Protein AF-A0A9P3V0W2-F1 (afdb_monomer_lite)

Sequence (81 aa):
MEGNLNIPVVLRALNSASVVENALIAAVP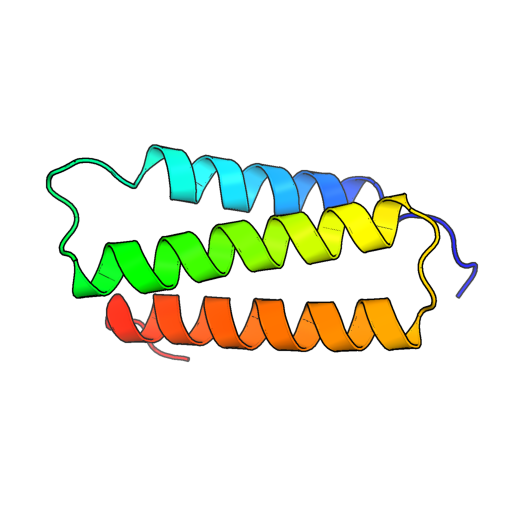AEVSAPARSYISATLDQTTAAMGNTSTSEGNRLTDVRNDAMFSLLDACGLPR

pLDDT: mean 92.39, std 10.27, range [41.31, 98.62]

Foldseek 3Di:
DPLDQPVVVLVVLLVVLVVLVVVPDPPDDPQQNVLNVQLSVLSVVLSVCSVVSHDPVVNVVSVVSNVVSVVSNCVSVVHDD

Secondary structure (DSSP, 8-state):
------HHHHHHHHHHHHHHHHH--TTS-HHHHHHHHHHHHHHHHHHHHHHTT--HHHHHHHHHHHHHHHHHHHHHTT---

Organism: NCBI:txid2871094

Structure (mmCIF, N/CA/C/O backbone):
data_AF-A0A9P3V0W2-F1
#
_entry.id   AF-A0A9P3V0W2-F1
#
loop_
_atom_site.group_PDB
_atom_site.id
_atom_site.type_symbol
_atom_site.label_atom_id
_atom_site.label_alt_id
_atom_site.label_comp_id
_atom_site.label_asym_id
_atom_site.label_entity_id
_atom_site.label_seq_id
_atom_site.pdbx_PDB_ins_code
_atom_site.Cartn_x
_atom_site.Cartn_y
_atom_site.C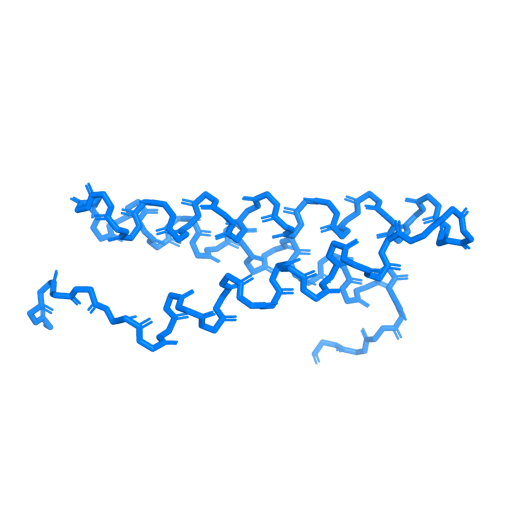artn_z
_atom_site.occupancy
_atom_site.B_iso_or_equiv
_atom_site.auth_seq_id
_atom_site.auth_comp_id
_atom_site.auth_asym_id
_atom_site.auth_atom_id
_atom_site.pdbx_PDB_model_num
ATOM 1 N N . MET A 1 1 ? -13.139 -4.946 22.260 1.00 41.31 1 MET A N 1
ATOM 2 C CA . MET A 1 1 ? -11.814 -4.311 22.397 1.00 41.31 1 MET A CA 1
ATOM 3 C C . MET A 1 1 ? -12.061 -2.907 22.894 1.00 41.31 1 MET A C 1
ATOM 5 O O . MET A 1 1 ? -12.900 -2.234 22.309 1.00 41.31 1 MET A O 1
ATOM 9 N N . GLU A 1 2 ? -11.429 -2.494 23.988 1.00 47.47 2 GLU A N 1
ATOM 10 C CA . GLU A 1 2 ? -11.442 -1.083 24.382 1.00 47.47 2 GLU A CA 1
ATOM 11 C C . GLU A 1 2 ? -10.837 -0.264 23.235 1.00 47.47 2 GLU A C 1
ATOM 13 O O . GLU A 1 2 ? -9.788 -0.632 22.706 1.00 47.47 2 GLU A O 1
ATOM 18 N N . GLY A 1 3 ? -11.537 0.788 22.801 1.00 60.16 3 GLY A N 1
ATOM 19 C CA . GLY A 1 3 ? -11.217 1.610 21.625 1.00 60.16 3 GLY A CA 1
ATOM 20 C C . GLY A 1 3 ? -9.998 2.517 21.799 1.00 60.16 3 GLY A C 1
ATOM 21 O O . GLY A 1 3 ? -9.987 3.634 21.298 1.00 60.16 3 GLY A O 1
ATOM 22 N N . ASN A 1 4 ? -8.990 2.063 22.540 1.00 71.62 4 ASN A N 1
ATOM 23 C CA . ASN A 1 4 ? -7.773 2.820 22.769 1.00 71.62 4 ASN A CA 1
ATOM 24 C C . ASN A 1 4 ? -6.813 2.650 21.589 1.00 71.62 4 ASN A C 1
ATOM 26 O O . ASN A 1 4 ? -6.624 1.553 21.057 1.00 71.62 4 ASN A O 1
ATOM 30 N N . LEU A 1 5 ? -6.180 3.754 21.201 1.00 80.69 5 LEU A N 1
ATOM 31 C CA . LEU A 1 5 ? -5.189 3.794 20.136 1.00 80.69 5 LEU A CA 1
ATOM 32 C C . LEU A 1 5 ? -4.021 2.838 20.425 1.00 80.69 5 LEU A C 1
ATOM 34 O O . LEU A 1 5 ? -3.335 2.963 21.440 1.00 80.69 5 LEU A O 1
ATOM 38 N N . ASN A 1 6 ? -3.726 1.932 19.492 1.00 87.12 6 ASN A N 1
ATOM 39 C CA . ASN A 1 6 ? -2.521 1.108 19.561 1.00 87.12 6 ASN A CA 1
ATOM 40 C C . ASN A 1 6 ? -1.314 1.901 19.032 1.00 87.12 6 ASN A C 1
ATOM 42 O O . ASN A 1 6 ? -0.982 1.845 17.846 1.00 87.12 6 ASN A O 1
ATOM 46 N N . ILE A 1 7 ? -0.671 2.658 19.926 1.00 91.06 7 ILE A N 1
ATOM 47 C CA . ILE A 1 7 ? 0.457 3.542 19.593 1.00 91.06 7 ILE A CA 1
ATOM 48 C C . ILE A 1 7 ? 1.579 2.801 18.835 1.00 91.06 7 ILE A C 1
ATOM 50 O O . ILE A 1 7 ? 1.981 3.294 17.779 1.00 91.06 7 ILE A O 1
ATOM 54 N N . PRO A 1 8 ? 2.065 1.618 19.271 1.00 93.31 8 PRO A N 1
ATOM 55 C CA . PRO A 1 8 ? 3.082 0.879 18.519 1.00 93.31 8 PRO A CA 1
ATOM 56 C C . PRO A 1 8 ? 2.698 0.564 17.067 1.00 93.31 8 PRO A C 1
ATOM 58 O O . PRO A 1 8 ? 3.549 0.627 16.179 1.00 93.31 8 PRO A O 1
ATOM 61 N N . VAL A 1 9 ? 1.429 0.232 16.806 1.00 90.62 9 VAL A N 1
ATOM 62 C CA . VAL A 1 9 ? 0.946 -0.065 15.447 1.00 90.62 9 VAL A CA 1
ATOM 63 C C . VAL A 1 9 ? 0.927 1.195 14.585 1.00 90.62 9 VAL A C 1
ATOM 65 O O . VAL A 1 9 ? 1.404 1.158 13.452 1.00 90.62 9 VAL A O 1
ATOM 68 N N . VAL A 1 10 ? 0.454 2.318 15.128 1.00 92.31 10 VAL A N 1
ATOM 69 C CA . VAL A 1 10 ? 0.453 3.606 14.416 1.00 92.31 10 VAL A CA 1
ATOM 70 C C . VAL A 1 10 ? 1.875 4.062 14.095 1.00 92.31 10 VAL A C 1
ATOM 72 O O . VAL A 1 10 ? 2.157 4.427 12.957 1.00 92.31 10 VAL A O 1
ATOM 75 N N . LEU A 1 11 ? 2.800 3.971 15.055 1.00 95.31 11 LEU A N 1
ATOM 76 C CA . LEU A 1 11 ? 4.205 4.326 14.831 1.00 95.31 11 LEU A CA 1
ATOM 77 C C . LEU A 1 11 ? 4.859 3.447 13.763 1.00 95.31 11 LEU A C 1
ATOM 79 O O . LEU A 1 11 ? 5.614 3.951 12.932 1.00 95.31 11 LEU A O 1
ATOM 83 N N . ARG A 1 12 ? 4.553 2.144 13.741 1.00 95.81 12 ARG A N 1
ATOM 84 C CA . ARG A 1 12 ? 5.034 1.241 12.688 1.00 95.81 12 ARG A CA 1
ATOM 85 C C . ARG A 1 12 ? 4.519 1.660 11.312 1.00 95.81 12 ARG A C 1
ATOM 87 O O . ARG A 1 12 ? 5.299 1.669 10.364 1.00 95.81 12 ARG A O 1
ATOM 94 N N . ALA A 1 13 ? 3.238 2.005 11.207 1.00 96.00 13 ALA A N 1
ATOM 95 C CA . ALA A 1 13 ? 2.633 2.450 9.958 1.00 96.00 13 ALA A CA 1
ATOM 96 C C . ALA A 1 13 ? 3.274 3.758 9.459 1.00 96.00 13 ALA A C 1
ATOM 98 O O . ALA A 1 13 ? 3.726 3.811 8.315 1.00 96.00 13 ALA A O 1
ATOM 99 N N . LEU A 1 14 ? 3.433 4.757 10.333 1.00 96.88 14 LEU A N 1
ATOM 100 C CA . LEU A 1 14 ? 4.124 6.009 10.007 1.00 96.88 14 LEU A CA 1
ATOM 101 C C . LEU A 1 14 ? 5.574 5.772 9.568 1.00 96.88 14 LEU A C 1
ATOM 103 O O . LEU A 1 14 ? 6.001 6.305 8.549 1.00 96.88 14 LEU A O 1
ATOM 107 N N . ASN A 1 15 ? 6.320 4.929 10.288 1.00 98.12 15 ASN A N 1
ATOM 108 C CA . ASN A 1 15 ? 7.682 4.568 9.898 1.00 98.12 15 ASN A CA 1
ATOM 109 C C . ASN A 1 15 ? 7.714 3.899 8.515 1.00 98.12 15 ASN A C 1
ATOM 111 O O . ASN A 1 15 ? 8.553 4.235 7.687 1.00 98.12 15 ASN A O 1
ATOM 115 N N . SER A 1 16 ? 6.774 2.992 8.233 1.00 97.31 16 SER A N 1
ATOM 116 C CA . SER A 1 16 ? 6.704 2.331 6.927 1.00 97.31 16 SER A CA 1
ATOM 117 C C . SER A 1 16 ? 6.449 3.319 5.783 1.00 97.31 16 SER A C 1
ATOM 119 O O . SER A 1 16 ? 7.136 3.248 4.769 1.00 97.31 16 SER A O 1
ATOM 121 N N . ALA A 1 17 ? 5.536 4.282 5.963 1.00 98.06 17 ALA A N 1
ATOM 122 C CA . ALA A 1 17 ? 5.269 5.322 4.973 1.00 98.06 17 ALA A CA 1
ATOM 123 C C . ALA A 1 17 ? 6.507 6.203 4.751 1.00 98.06 17 ALA A C 1
ATOM 125 O O . ALA A 1 17 ? 6.899 6.430 3.610 1.00 98.06 17 ALA A O 1
ATOM 126 N N . SER A 1 18 ? 7.183 6.615 5.829 1.00 98.25 18 SER A N 1
ATOM 127 C CA . SER A 1 18 ? 8.428 7.387 5.754 1.00 98.25 18 SER A CA 1
ATOM 128 C C . SER A 1 18 ? 9.551 6.638 5.034 1.00 98.25 18 SER A C 1
ATOM 130 O O . SER A 1 18 ? 10.297 7.244 4.270 1.00 98.25 18 SER A O 1
ATOM 132 N N . VAL A 1 19 ? 9.703 5.330 5.260 1.00 97.88 19 VAL A N 1
ATOM 133 C CA . VAL A 1 19 ? 10.711 4.519 4.558 1.00 97.88 19 VAL A CA 1
ATOM 134 C C . VAL A 1 19 ? 10.409 4.449 3.062 1.00 97.88 19 VAL A C 1
ATOM 136 O O . VAL A 1 19 ? 11.325 4.627 2.262 1.00 97.88 19 VAL A O 1
ATOM 139 N N . VAL A 1 20 ? 9.144 4.239 2.679 1.00 97.50 20 VAL A N 1
ATOM 140 C CA . VAL A 1 20 ? 8.746 4.228 1.262 1.00 97.50 20 VAL A CA 1
ATOM 141 C C . VAL A 1 20 ? 8.974 5.599 0.626 1.00 97.50 20 VAL A C 1
ATOM 143 O O . VAL A 1 20 ? 9.587 5.663 -0.433 1.00 97.50 20 VAL A O 1
ATOM 146 N N . GLU A 1 21 ? 8.579 6.690 1.285 1.00 97.62 21 GLU A N 1
ATOM 147 C CA . GLU A 1 21 ? 8.794 8.060 0.792 1.00 97.62 21 GLU A CA 1
ATOM 148 C C . GLU A 1 21 ? 10.286 8.344 0.559 1.00 97.62 21 GLU A C 1
ATOM 150 O O . GLU A 1 21 ? 10.667 8.837 -0.499 1.00 97.62 21 GLU A O 1
ATOM 155 N N . ASN A 1 22 ? 11.156 7.950 1.497 1.00 97.38 22 ASN A N 1
ATOM 156 C CA . ASN A 1 22 ? 12.606 8.110 1.346 1.00 97.38 22 ASN A CA 1
ATOM 157 C C . ASN A 1 22 ? 13.204 7.254 0.216 1.00 97.38 22 ASN A C 1
ATOM 159 O O . ASN A 1 22 ? 14.266 7.589 -0.308 1.00 97.38 22 ASN A O 1
ATOM 163 N N . ALA A 1 23 ? 12.546 6.159 -0.170 1.00 96.00 23 ALA A N 1
ATOM 164 C CA . ALA A 1 23 ? 12.968 5.326 -1.290 1.00 96.00 23 ALA A CA 1
ATOM 165 C C . ALA A 1 23 ? 12.529 5.890 -2.658 1.00 96.00 23 ALA A C 1
ATOM 167 O O . ALA A 1 23 ? 13.077 5.477 -3.681 1.00 96.00 23 ALA A O 1
ATOM 168 N N . LEU A 1 24 ? 11.585 6.842 -2.703 1.00 96.06 24 LEU A N 1
ATOM 169 C CA . LEU A 1 24 ? 11.067 7.453 -3.935 1.00 96.06 24 LEU A CA 1
ATOM 170 C C . LEU A 1 24 ? 12.001 8.521 -4.520 1.00 96.06 24 LEU A C 1
ATOM 172 O O . LEU A 1 24 ? 11.670 9.703 -4.617 1.00 96.06 24 LEU A O 1
ATOM 176 N N . ILE A 1 25 ? 13.175 8.081 -4.967 1.00 95.62 25 ILE A N 1
ATOM 177 C CA . ILE A 1 25 ? 14.131 8.908 -5.711 1.00 95.62 25 ILE A CA 1
ATOM 178 C C . ILE A 1 25 ? 13.751 9.026 -7.196 1.00 95.62 25 ILE A C 1
ATOM 180 O O . ILE A 1 25 ? 12.981 8.229 -7.722 1.00 95.62 25 ILE A O 1
ATOM 184 N N . ALA A 1 26 ? 14.361 9.977 -7.912 1.00 91.12 26 ALA A N 1
ATOM 185 C CA . ALA A 1 26 ? 14.091 10.220 -9.337 1.00 91.12 26 ALA A CA 1
ATOM 186 C C . ALA A 1 26 ? 14.356 9.012 -10.263 1.00 91.12 26 ALA A C 1
ATOM 188 O O . ALA A 1 26 ? 13.844 8.974 -11.376 1.00 91.12 26 ALA A O 1
ATOM 189 N N . ALA A 1 27 ? 15.157 8.039 -9.817 1.00 95.38 27 ALA A N 1
ATOM 190 C CA . ALA A 1 27 ? 15.427 6.809 -10.558 1.00 95.38 27 ALA A CA 1
ATOM 191 C C . ALA A 1 27 ? 14.311 5.753 -10.433 1.00 95.38 27 ALA A C 1
ATOM 193 O O . ALA A 1 27 ? 14.342 4.762 -11.159 1.00 95.38 27 ALA A O 1
ATOM 194 N N . VAL A 1 28 ? 13.348 5.929 -9.517 1.00 96.12 28 VAL A N 1
ATOM 195 C CA . VAL A 1 28 ? 12.218 5.004 -9.374 1.00 96.12 28 VAL A CA 1
ATOM 196 C C . VAL A 1 28 ? 11.272 5.182 -10.564 1.00 96.12 28 VAL A C 1
ATOM 198 O O . VAL A 1 28 ? 10.819 6.304 -10.808 1.00 96.12 28 VAL A O 1
ATOM 201 N N . PRO A 1 29 ? 10.932 4.103 -11.291 1.00 96.75 29 PRO A N 1
ATOM 202 C CA . PRO A 1 29 ? 10.023 4.191 -12.425 1.00 96.75 29 PRO A CA 1
ATOM 203 C C . PRO A 1 29 ? 8.636 4.732 -12.049 1.00 96.75 29 PRO A C 1
ATOM 205 O O . PRO A 1 29 ? 8.170 4.594 -10.911 1.00 96.75 29 PRO A O 1
ATOM 208 N N . ALA A 1 30 ? 7.949 5.351 -13.010 1.00 96.00 30 ALA A N 1
ATOM 209 C CA . ALA A 1 30 ? 6.630 5.950 -12.789 1.00 96.00 30 ALA A CA 1
ATOM 210 C C . ALA A 1 30 ? 5.598 4.901 -12.338 1.00 96.00 30 ALA A C 1
ATOM 212 O O . ALA A 1 30 ? 4.803 5.149 -11.432 1.00 96.00 30 ALA A O 1
ATOM 213 N N . GLU A 1 31 ? 5.678 3.706 -12.919 1.00 96.25 31 GLU A N 1
ATOM 214 C CA . GLU A 1 31 ? 4.841 2.548 -12.623 1.00 96.25 31 GLU A CA 1
ATOM 215 C C . GLU A 1 31 ? 4.983 2.032 -11.184 1.00 96.25 31 GLU A C 1
ATOM 217 O O . GLU A 1 31 ? 4.029 1.470 -10.659 1.00 96.25 31 GLU A O 1
ATOM 222 N N . VAL A 1 32 ? 6.119 2.278 -10.517 1.00 97.31 32 VAL A N 1
ATOM 223 C CA . VAL A 1 32 ? 6.340 1.933 -9.099 1.00 97.31 32 VAL A CA 1
ATOM 224 C C . VAL A 1 32 ? 6.06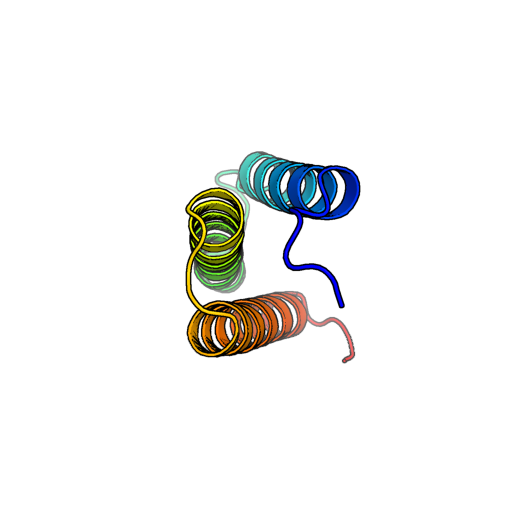9 3.133 -8.190 1.00 97.31 32 VAL A C 1
ATOM 226 O O . VAL A 1 32 ? 5.472 2.998 -7.122 1.00 97.31 32 VAL A O 1
ATOM 229 N N . SER A 1 33 ? 6.469 4.337 -8.605 1.00 97.69 33 SER A N 1
ATOM 230 C CA . SER A 1 33 ? 6.316 5.538 -7.776 1.00 97.69 33 SER A CA 1
ATOM 231 C C . SER A 1 33 ? 4.856 5.965 -7.598 1.00 97.69 33 SER A C 1
ATOM 233 O O . SER A 1 33 ? 4.494 6.433 -6.520 1.00 97.69 33 SER A O 1
ATOM 235 N N . ALA A 1 34 ? 3.993 5.767 -8.599 1.00 97.75 34 ALA A N 1
ATOM 236 C CA . ALA A 1 34 ? 2.563 6.048 -8.478 1.00 97.75 34 ALA A CA 1
ATOM 237 C C . ALA A 1 34 ? 1.860 5.185 -7.401 1.00 97.75 34 ALA A C 1
ATOM 239 O O . ALA A 1 34 ? 1.272 5.765 -6.480 1.00 97.75 34 ALA A O 1
ATOM 240 N N . PRO A 1 35 ? 1.933 3.836 -7.427 1.00 97.88 35 PRO A N 1
ATOM 241 C CA . PRO A 1 35 ? 1.333 3.011 -6.378 1.00 97.88 35 PRO A CA 1
ATOM 242 C C . PRO A 1 35 ? 2.023 3.192 -5.021 1.00 97.88 35 PRO A C 1
ATOM 244 O O . PRO A 1 35 ? 1.351 3.140 -3.993 1.00 97.88 35 PRO A O 1
ATOM 247 N N . ALA A 1 36 ? 3.324 3.499 -4.988 1.00 98.06 36 ALA A N 1
ATOM 248 C CA . ALA A 1 36 ? 4.013 3.823 -3.740 1.00 98.06 36 ALA A CA 1
ATOM 249 C C . ALA A 1 36 ? 3.437 5.078 -3.070 1.00 98.06 36 ALA A C 1
ATOM 251 O O . ALA A 1 36 ? 3.142 5.056 -1.876 1.00 98.06 36 ALA A O 1
ATOM 252 N N . ARG A 1 37 ? 3.202 6.151 -3.839 1.00 98.38 37 ARG A N 1
ATOM 253 C CA . ARG A 1 37 ? 2.541 7.365 -3.333 1.00 98.38 37 ARG A CA 1
ATOM 254 C C . ARG A 1 37 ? 1.125 7.074 -2.841 1.00 98.38 37 ARG A C 1
ATOM 256 O O . ARG A 1 37 ? 0.737 7.586 -1.796 1.00 98.38 37 ARG A O 1
ATOM 263 N N . SER A 1 38 ? 0.379 6.215 -3.541 1.00 98.38 38 SER A N 1
ATOM 264 C CA . SER A 1 38 ? -0.948 5.776 -3.090 1.00 98.38 38 SER A CA 1
ATOM 265 C C . SER A 1 38 ? -0.882 5.030 -1.752 1.00 98.38 38 SER A C 1
ATOM 267 O O . SER A 1 38 ? -1.655 5.342 -0.846 1.00 98.38 38 SER A O 1
ATOM 269 N N . TYR A 1 39 ? 0.082 4.117 -1.584 1.00 98.31 39 TYR A N 1
ATOM 270 C CA . TYR A 1 39 ? 0.324 3.420 -0.319 1.00 98.31 39 TYR A CA 1
ATOM 271 C C . TYR A 1 39 ? 0.659 4.389 0.822 1.00 98.31 39 TYR A C 1
ATOM 273 O O . TYR A 1 39 ? 0.100 4.267 1.915 1.00 98.31 39 TYR A O 1
ATOM 281 N N . ILE A 1 40 ? 1.536 5.367 0.571 1.00 98.62 40 ILE A N 1
ATOM 282 C CA . ILE A 1 40 ? 1.906 6.397 1.550 1.00 98.62 40 ILE A CA 1
ATOM 283 C C . ILE A 1 40 ? 0.666 7.182 1.982 1.00 98.62 40 ILE A C 1
ATOM 285 O O . ILE A 1 40 ? 0.369 7.222 3.175 1.00 98.62 40 ILE A O 1
ATOM 289 N N . SER A 1 41 ? -0.095 7.741 1.036 1.00 98.56 41 SER A N 1
ATOM 290 C CA . SER A 1 41 ? -1.307 8.510 1.342 1.00 98.56 41 SER A CA 1
ATOM 291 C C . SER A 1 41 ? -2.332 7.686 2.120 1.00 98.56 41 SER A C 1
ATOM 293 O O . SER A 1 41 ? -2.762 8.113 3.187 1.00 98.56 41 SER A O 1
ATOM 295 N N . ALA A 1 42 ? -2.649 6.468 1.671 1.00 98.38 42 ALA A N 1
ATOM 296 C CA . ALA A 1 42 ? -3.613 5.606 2.357 1.00 98.38 42 ALA A CA 1
ATOM 297 C C . ALA A 1 42 ? -3.163 5.228 3.781 1.00 98.38 42 ALA A C 1
ATOM 299 O O . ALA A 1 42 ? -3.977 5.140 4.701 1.00 98.38 42 ALA A O 1
ATOM 300 N N . THR A 1 43 ? -1.856 5.039 3.988 1.00 98.31 43 THR A N 1
ATOM 301 C CA . THR A 1 43 ? -1.285 4.771 5.316 1.00 98.31 43 THR A CA 1
ATOM 302 C C . THR A 1 43 ? -1.400 5.993 6.232 1.00 98.31 43 THR A C 1
ATOM 304 O O . THR A 1 43 ? -1.757 5.854 7.406 1.00 98.31 43 THR A O 1
ATOM 307 N N . LEU A 1 44 ? -1.137 7.197 5.718 1.00 97.94 44 LEU A N 1
ATOM 308 C CA . LEU A 1 44 ? -1.288 8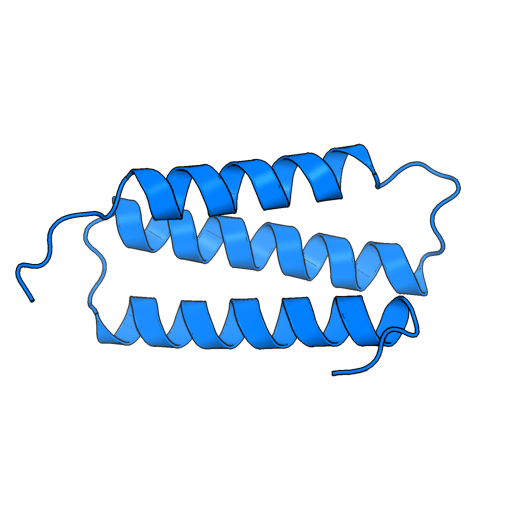.445 6.472 1.00 97.94 44 LEU A CA 1
ATOM 309 C C . LEU A 1 44 ? -2.757 8.739 6.809 1.00 97.94 44 LEU A C 1
ATOM 311 O O . LEU A 1 44 ? -3.052 9.114 7.944 1.00 97.94 44 LEU A O 1
ATOM 315 N N . ASP A 1 45 ? -3.684 8.490 5.886 1.00 97.12 45 ASP A N 1
ATOM 316 C CA . ASP A 1 45 ? -5.123 8.661 6.118 1.00 97.12 45 ASP A CA 1
ATOM 317 C C . ASP A 1 45 ? -5.625 7.711 7.211 1.00 97.12 45 ASP A C 1
ATOM 319 O O . ASP A 1 45 ? -6.269 8.135 8.174 1.00 97.12 45 ASP A O 1
ATOM 323 N N . GLN A 1 46 ? -5.273 6.423 7.120 1.00 95.69 46 GLN A N 1
ATOM 324 C CA . GLN A 1 46 ? -5.666 5.426 8.114 1.00 95.69 46 GLN A CA 1
ATOM 325 C C . GLN A 1 46 ? -5.089 5.744 9.503 1.00 95.69 46 GLN A C 1
ATOM 327 O O . GLN A 1 46 ? -5.794 5.644 10.510 1.00 95.69 46 GLN A O 1
ATOM 332 N N . THR A 1 47 ? -3.811 6.131 9.580 1.00 94.38 47 THR A N 1
ATOM 333 C CA . THR A 1 47 ? -3.171 6.484 10.859 1.00 94.38 47 THR A CA 1
ATOM 334 C C . THR A 1 47 ? -3.757 7.762 11.455 1.00 94.38 47 THR A C 1
ATOM 336 O O . THR A 1 47 ? -4.007 7.804 12.660 1.00 94.38 47 THR A O 1
ATOM 339 N N . THR A 1 48 ? -4.062 8.765 10.630 1.00 94.38 48 THR A N 1
ATOM 340 C CA . THR A 1 48 ? -4.748 9.997 11.051 1.00 94.38 48 THR A CA 1
ATOM 341 C C . THR A 1 48 ? -6.140 9.694 11.600 1.00 94.38 48 THR A C 1
ATOM 343 O O . THR A 1 48 ? -6.479 10.145 12.694 1.00 94.38 48 THR A O 1
ATOM 346 N N . ALA A 1 49 ? -6.925 8.869 10.903 1.00 92.12 49 ALA A N 1
ATOM 347 C CA . ALA A 1 49 ? -8.246 8.454 11.363 1.00 92.12 49 ALA A CA 1
ATOM 348 C C . ALA A 1 49 ? -8.182 7.698 12.700 1.00 92.12 49 ALA A C 1
ATOM 350 O O . ALA A 1 49 ? -8.955 7.996 13.615 1.00 92.12 49 ALA A O 1
ATOM 351 N N . ALA A 1 50 ? -7.228 6.771 12.841 1.00 89.06 50 ALA A N 1
ATOM 352 C CA . ALA A 1 50 ? -7.019 6.021 14.077 1.00 89.06 50 ALA A CA 1
ATOM 353 C C . ALA A 1 50 ? -6.702 6.946 15.265 1.00 89.06 50 ALA A C 1
ATOM 355 O O . ALA A 1 50 ? -7.253 6.762 16.348 1.00 89.06 50 ALA A O 1
ATOM 356 N N . MET A 1 51 ? -5.859 7.965 15.064 1.00 90.25 51 MET A N 1
ATOM 357 C CA . MET A 1 51 ? -5.542 8.959 16.098 1.00 90.25 51 MET A CA 1
ATOM 358 C C . MET A 1 51 ? -6.707 9.917 16.392 1.00 90.25 51 MET A C 1
ATOM 360 O O . MET A 1 51 ? -6.843 10.385 17.519 1.00 90.25 51 MET A O 1
ATOM 364 N N . GLY A 1 52 ? -7.555 10.199 15.400 1.00 87.12 52 GLY A N 1
ATOM 365 C CA . GLY A 1 52 ? -8.674 11.144 15.483 1.00 87.12 52 GLY A CA 1
ATOM 366 C C . GLY A 1 52 ? -9.960 10.594 16.105 1.00 87.12 52 GLY A C 1
ATOM 367 O O . GLY A 1 52 ? -11.014 11.197 15.921 1.00 87.12 52 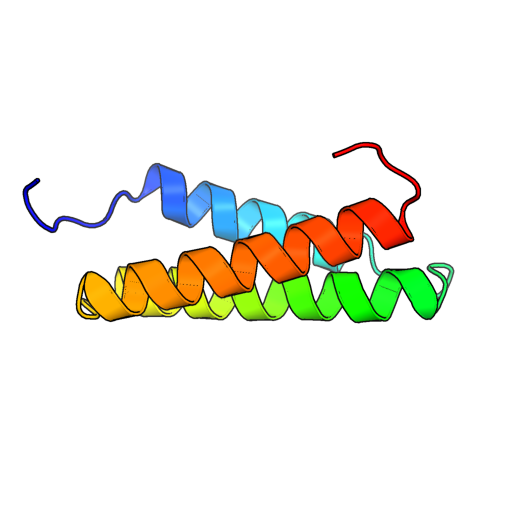GLY A O 1
ATOM 368 N N . ASN A 1 53 ? -9.907 9.451 16.798 1.00 78.88 53 ASN A N 1
ATOM 369 C CA . ASN A 1 53 ? -11.076 8.782 17.386 1.00 78.88 53 ASN A CA 1
ATOM 370 C C . ASN A 1 53 ? -12.206 8.511 16.365 1.00 78.88 53 ASN A C 1
ATOM 372 O O . ASN A 1 53 ? -13.395 8.587 16.680 1.00 78.88 53 ASN A O 1
ATOM 376 N N . THR A 1 54 ? -11.822 8.227 15.116 1.00 85.25 54 THR A N 1
ATOM 377 C CA . THR A 1 54 ? -12.750 7.855 14.043 1.00 85.25 54 THR A CA 1
ATOM 378 C C . THR A 1 54 ? -13.483 6.557 14.384 1.00 85.25 54 THR A C 1
ATOM 380 O O . THR A 1 54 ? -12.950 5.684 15.070 1.00 85.25 54 THR A O 1
ATOM 383 N N . SER A 1 55 ? -14.714 6.406 13.882 1.00 88.38 55 SER A N 1
ATOM 384 C CA . SER A 1 55 ? -15.497 5.180 14.073 1.00 88.38 55 SER A CA 1
ATOM 385 C C . SER A 1 55 ? -14.737 3.929 13.612 1.00 88.38 55 SER A C 1
ATOM 387 O O . SER A 1 55 ? -14.036 3.950 12.599 1.00 88.38 55 SER A O 1
ATOM 389 N N . THR A 1 56 ? -14.927 2.803 14.303 1.00 87.50 56 THR A N 1
ATOM 390 C CA . THR A 1 56 ? -14.302 1.525 13.920 1.00 87.50 56 THR A CA 1
ATOM 391 C C . THR A 1 56 ? -14.641 1.116 12.484 1.00 87.50 56 THR A C 1
ATOM 393 O O . THR A 1 56 ? -13.774 0.611 11.779 1.00 87.50 56 THR A O 1
ATOM 396 N N . SER A 1 57 ? -15.870 1.367 12.020 1.00 91.12 57 SER A N 1
ATOM 397 C CA . SER A 1 57 ? -16.284 1.081 10.639 1.00 91.12 57 SER A CA 1
ATOM 398 C C . SER A 1 57 ? -15.456 1.843 9.609 1.00 91.12 57 SER A C 1
ATOM 400 O O . SER A 1 57 ? -15.063 1.278 8.593 1.00 91.12 57 SER A O 1
ATOM 402 N N . GLU A 1 58 ? -15.153 3.107 9.889 1.00 92.19 58 GLU A N 1
ATOM 403 C CA . GLU A 1 58 ? -14.348 3.930 8.993 1.00 92.19 58 GLU A CA 1
ATOM 404 C C . GLU A 1 58 ? -12.861 3.560 9.078 1.00 92.19 58 GLU A C 1
ATOM 406 O O . GLU A 1 58 ? -12.183 3.472 8.057 1.00 92.19 58 GLU A O 1
ATOM 411 N N . GLY A 1 59 ? -12.364 3.225 10.274 1.00 90.62 59 GLY A N 1
ATOM 412 C CA . GLY A 1 59 ? -11.022 2.662 10.438 1.00 90.62 59 GLY A CA 1
ATOM 413 C C . GLY A 1 59 ? -10.825 1.354 9.658 1.00 90.62 59 GLY A C 1
ATOM 414 O O . GLY A 1 59 ? -9.773 1.154 9.048 1.00 90.62 59 GLY A O 1
ATOM 415 N N . ASN A 1 60 ? -11.843 0.488 9.617 1.00 92.12 60 ASN A N 1
ATOM 416 C CA . ASN A 1 60 ? -11.825 -0.736 8.813 1.00 92.12 60 ASN A CA 1
ATOM 417 C C . ASN A 1 60 ? -11.813 -0.415 7.313 1.00 92.12 60 ASN A C 1
ATOM 419 O O . ASN A 1 60 ? -10.943 -0.910 6.605 1.00 92.12 60 ASN A O 1
ATOM 423 N N . ARG A 1 61 ? -12.680 0.495 6.846 1.00 96.44 61 ARG A N 1
ATOM 424 C CA . ARG A 1 61 ? -12.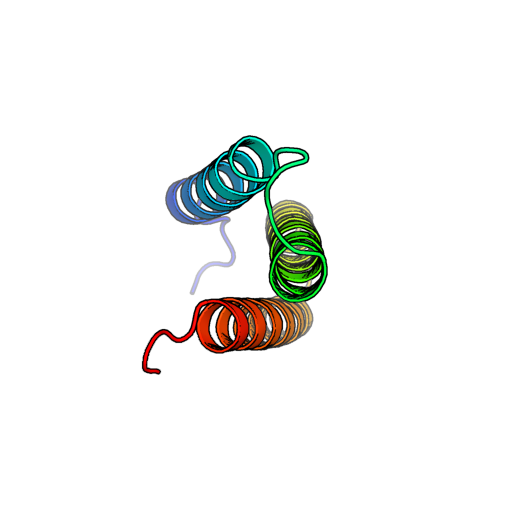688 0.938 5.442 1.00 96.44 61 ARG A CA 1
ATOM 425 C C . ARG A 1 61 ? -11.320 1.467 4.998 1.00 96.44 61 ARG A C 1
ATOM 427 O O . ARG A 1 61 ? -10.834 1.110 3.931 1.00 96.44 61 ARG A O 1
ATOM 434 N N . LEU A 1 62 ? -10.677 2.300 5.817 1.00 96.38 62 LEU A N 1
ATOM 435 C CA . LEU A 1 62 ? -9.343 2.836 5.523 1.00 96.38 62 LEU A CA 1
ATOM 436 C C . LEU A 1 62 ? -8.245 1.766 5.599 1.00 96.38 62 LEU A C 1
ATOM 438 O O . LEU A 1 62 ? -7.239 1.861 4.901 1.00 96.38 62 LEU A O 1
ATOM 442 N N . THR A 1 63 ? -8.437 0.730 6.419 1.00 94.81 63 THR A N 1
ATOM 443 C CA . THR A 1 63 ? -7.548 -0.438 6.449 1.00 94.81 63 THR A CA 1
ATOM 444 C C . THR A 1 63 ? -7.600 -1.197 5.126 1.00 94.81 63 THR A C 1
ATOM 446 O O . THR A 1 63 ? -6.544 -1.558 4.608 1.00 94.81 63 THR A O 1
ATOM 449 N N . ASP A 1 64 ? -8.794 -1.390 4.566 1.00 97.81 64 ASP A N 1
ATOM 450 C CA . ASP A 1 64 ? -8.979 -2.054 3.273 1.00 97.81 64 ASP A CA 1
ATOM 451 C C . ASP A 1 64 ? -8.340 -1.237 2.143 1.00 97.81 64 ASP A C 1
ATOM 453 O O . ASP A 1 64 ? -7.520 -1.763 1.396 1.00 97.81 64 ASP A O 1
ATOM 457 N N . VAL A 1 65 ? -8.580 0.080 2.107 1.00 98.31 65 VAL A N 1
ATOM 458 C CA . VAL A 1 65 ? -7.939 0.990 1.136 1.00 98.31 65 VAL A CA 1
ATOM 459 C C . VAL A 1 65 ? -6.409 0.936 1.229 1.00 98.31 65 VAL A C 1
ATOM 461 O O . VAL A 1 65 ? -5.728 0.862 0.204 1.00 98.31 65 VAL A O 1
ATOM 464 N N . ARG A 1 66 ? -5.840 0.940 2.446 1.00 97.25 66 ARG A N 1
ATOM 465 C CA . ARG A 1 66 ? -4.387 0.795 2.634 1.00 97.25 66 ARG A CA 1
ATOM 466 C C . ARG A 1 66 ? -3.884 -0.552 2.117 1.00 97.25 66 ARG A C 1
ATOM 468 O O . ARG A 1 66 ? -2.825 -0.601 1.497 1.00 97.25 66 ARG A O 1
ATOM 475 N N . ASN A 1 67 ? -4.605 -1.639 2.387 1.00 97.00 67 ASN A N 1
ATOM 476 C CA . ASN A 1 67 ? -4.231 -2.971 1.917 1.00 97.00 67 ASN A CA 1
ATOM 477 C C . ASN A 1 67 ? -4.237 -3.049 0.390 1.00 97.00 67 ASN A C 1
ATOM 479 O O . ASN A 1 67 ? -3.263 -3.528 -0.182 1.00 97.00 67 ASN A O 1
ATOM 483 N N . ASP A 1 68 ? -5.263 -2.517 -0.269 1.00 98.12 68 ASP A N 1
ATOM 484 C CA . ASP A 1 68 ? -5.348 -2.496 -1.731 1.00 98.12 68 ASP A CA 1
ATOM 485 C C . ASP A 1 68 ? -4.200 -1.689 -2.358 1.00 98.12 68 ASP A C 1
ATOM 487 O O . ASP A 1 68 ? -3.574 -2.129 -3.330 1.00 98.12 68 ASP A O 1
ATOM 491 N N . ALA A 1 69 ? -3.854 -0.542 -1.765 1.00 97.81 69 ALA A N 1
ATOM 492 C CA . ALA A 1 69 ? -2.707 0.257 -2.190 1.00 97.81 69 ALA A CA 1
ATOM 493 C C . ALA A 1 69 ? -1.374 -0.481 -1.968 1.00 97.81 69 ALA A C 1
ATOM 495 O O . ALA A 1 69 ? -0.502 -0.470 -2.837 1.00 97.81 69 ALA A O 1
ATOM 496 N N . MET A 1 70 ? -1.227 -1.175 -0.834 1.00 97.00 70 MET A N 1
ATOM 497 C CA . MET A 1 70 ? -0.064 -2.017 -0.546 1.00 97.00 70 MET A CA 1
ATOM 498 C C . MET A 1 70 ? 0.063 -3.149 -1.570 1.00 97.00 70 MET A C 1
ATOM 500 O O . MET A 1 70 ? 1.140 -3.344 -2.122 1.00 97.00 70 MET A O 1
ATOM 504 N N . PHE A 1 71 ? -1.019 -3.866 -1.874 1.00 97.00 71 PHE A N 1
ATOM 505 C CA . PHE A 1 71 ? -0.999 -4.942 -2.863 1.00 97.00 71 PHE A CA 1
ATOM 506 C C . PHE A 1 71 ? -0.695 -4.434 -4.271 1.00 97.00 71 PHE A C 1
ATOM 508 O O . PHE A 1 71 ? 0.032 -5.099 -5.003 1.00 97.00 71 PHE A O 1
ATOM 515 N N . SER A 1 72 ? -1.193 -3.252 -4.632 1.00 97.00 72 SER A N 1
ATOM 516 C CA . SER A 1 72 ? -0.868 -2.608 -5.910 1.00 97.00 72 SER A CA 1
ATOM 517 C C . SER A 1 72 ? 0.615 -2.236 -5.997 1.00 97.00 72 SER A C 1
ATOM 519 O O . SER A 1 72 ? 1.238 -2.417 -7.039 1.00 97.00 72 SER A O 1
ATOM 521 N N . LEU A 1 73 ? 1.208 -1.761 -4.896 1.00 97.00 73 LEU A N 1
ATOM 522 C CA . LEU A 1 73 ? 2.647 -1.504 -4.821 1.00 97.00 73 LEU A CA 1
ATOM 523 C C . LEU A 1 73 ? 3.465 -2.797 -4.934 1.00 97.00 73 LEU A C 1
ATOM 525 O O . LEU A 1 73 ? 4.450 -2.829 -5.666 1.00 97.00 73 LEU A O 1
ATOM 529 N N . LEU A 1 74 ? 3.068 -3.862 -4.234 1.00 96.06 74 LEU A N 1
ATOM 530 C CA . LEU A 1 74 ? 3.752 -5.156 -4.315 1.00 96.06 74 LEU A CA 1
ATOM 531 C C . LEU A 1 74 ? 3.719 -5.724 -5.742 1.00 96.06 74 LEU A C 1
ATOM 533 O O . LEU A 1 74 ? 4.752 -6.179 -6.231 1.00 96.06 74 LEU A O 1
ATOM 537 N N . ASP A 1 75 ? 2.573 -5.625 -6.420 1.00 96.62 75 ASP A N 1
ATOM 538 C CA . ASP A 1 75 ? 2.400 -6.048 -7.814 1.00 96.62 75 ASP A CA 1
ATOM 539 C C . ASP A 1 75 ? 3.291 -5.240 -8.771 1.00 96.62 75 ASP A C 1
ATOM 541 O O . ASP A 1 75 ? 4.021 -5.818 -9.575 1.00 96.62 75 ASP A O 1
ATOM 545 N N . ALA A 1 76 ? 3.335 -3.911 -8.618 1.00 96.62 76 ALA A N 1
ATOM 546 C CA . ALA A 1 76 ? 4.224 -3.047 -9.399 1.00 96.62 76 ALA A CA 1
ATOM 547 C C . ALA A 1 76 ? 5.716 -3.355 -9.173 1.00 96.62 76 ALA A C 1
ATOM 549 O O . ALA A 1 76 ? 6.533 -3.191 -10.079 1.00 96.62 76 ALA A O 1
ATOM 550 N N . CYS A 1 77 ? 6.076 -3.835 -7.981 1.00 94.00 77 CYS A N 1
ATOM 551 C CA . CYS A 1 77 ? 7.420 -4.311 -7.657 1.00 94.00 77 CYS A CA 1
ATOM 552 C C . CYS A 1 77 ? 7.699 -5.751 -8.134 1.00 94.00 77 CYS A C 1
ATOM 554 O O . CYS A 1 77 ? 8.806 -6.248 -7.922 1.00 94.00 77 CYS A O 1
ATOM 556 N N . GLY A 1 78 ? 6.726 -6.442 -8.741 1.00 94.69 78 GLY A N 1
ATOM 557 C CA . GLY A 1 78 ? 6.853 -7.835 -9.179 1.00 94.69 78 GLY A CA 1
ATOM 558 C C . GLY A 1 78 ? 6.946 -8.843 -8.028 1.00 94.69 78 GLY A C 1
ATOM 559 O O . GLY A 1 78 ? 7.488 -9.936 -8.208 1.00 94.69 78 GLY A O 1
ATOM 560 N N . LEU A 1 79 ? 6.465 -8.478 -6.836 1.00 91.81 79 LEU A N 1
ATOM 561 C CA . LEU A 1 79 ? 6.504 -9.330 -5.651 1.00 91.81 79 LEU A CA 1
ATOM 562 C C . LEU A 1 79 ? 5.250 -10.218 -5.571 1.00 91.81 79 LEU A C 1
ATOM 564 O O . LEU A 1 79 ? 4.147 -9.761 -5.875 1.00 91.81 79 LEU A O 1
ATOM 568 N N . PRO A 1 80 ? 5.390 -11.485 -5.142 1.00 81.06 80 PRO A N 1
ATOM 569 C CA . PRO A 1 80 ? 4.247 -12.364 -4.920 1.00 81.06 80 PRO A CA 1
ATOM 570 C C . PRO A 1 80 ? 3.366 -11.869 -3.761 1.00 81.06 80 PRO A C 1
ATOM 572 O O . PRO A 1 80 ? 3.851 -11.204 -2.842 1.00 81.06 80 PRO A O 1
ATOM 575 N N . ARG A 1 81 ? 2.075 -12.216 -3.827 1.00 67.81 81 ARG A N 1
ATOM 576 C CA . ARG A 1 81 ? 1.061 -11.902 -2.806 1.00 67.81 81 ARG A CA 1
ATOM 577 C C . ARG A 1 81 ? 1.155 -12.810 -1.587 1.00 67.81 81 ARG A C 1
ATOM 579 O O . ARG A 1 81 ? 1.373 -14.026 -1.786 1.00 67.81 81 ARG A O 1
#

InterPro domains:
  IPR059507 Rv2240c-like, four-helix bundle domain [PF27150] (15-78)

Radius of gyration: 13.52 Å; chains: 1; bounding box: 32×24×37 Å